Protein AF-A0A969TVC1-F1 (afdb_monomer_lite)

Sequence (170 aa):
MVRQIKTSSENALVLISHDFTNTHLDIAPLEDLSNIHLLERHKKAKRGDFSLIQPYLEAVDWLFERQYDFDWLIYLSEQDYPCQPTSEIEKFLEETKYDGFIQYWNAIAPGNPWGRSGFWRYYRQYYPLSSLVSKVVERVLRSRFIQANLLPLQPIHLSGFENLFFNQKY

Radius of gyration: 21.55 Å; chains: 1; bounding box: 54×38×52 Å

pLDDT: mean 80.12, std 19.76, range [29.33, 97.81]

Secondary structure (DSSP, 8-state):
-HHHHHHH-TT--EEEEE-TTT-----GGGTTSSSEEEEE-SS---TTSGGGTHHHHHHHHHHHHTT---S------TT---SS-HHHHHHHHHH-S-S-------TTSTT-TTTHHHHHHHH--EEEPPHHHHHHHHHHHHHHHTT--SS-------SS--SEEE----

Foldseek 3Di:
DVVQLCVLPLPDAAEAEDDPPPDDDDCPVVPPGPNYHYDYDPDDDAPPDPSVCVVVVVVVVVCVVVVPDDQDDDDDDPPDDDPDRVVVVVVCSVPDPDSDDDDDDDLQDPPDPCHVNSVCSVVWDWDADDPVVQVVVVVVVVVVVVVDPDDCPDDPPPDRDHGIDTDDDD

Structure (mmCIF, N/CA/C/O backbone):
data_A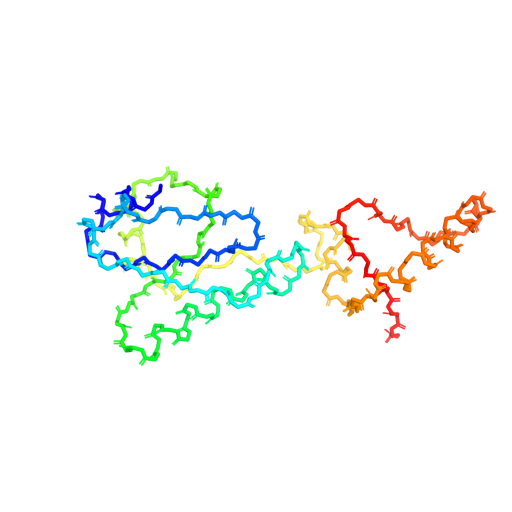F-A0A969TVC1-F1
#
_entry.id   AF-A0A969TVC1-F1
#
loop_
_atom_site.group_PDB
_atom_site.id
_atom_site.type_symbol
_atom_site.label_atom_id
_atom_site.label_alt_id
_atom_site.label_comp_id
_atom_site.label_asym_id
_atom_site.label_entity_id
_atom_site.label_seq_id
_atom_site.pdbx_PDB_ins_code
_atom_site.Cartn_x
_atom_site.Cartn_y
_atom_site.Cartn_z
_atom_site.occupancy
_atom_site.B_iso_or_equiv
_atom_site.auth_seq_id
_atom_site.auth_comp_id
_atom_site.auth_asym_id
_atom_site.auth_atom_id
_atom_site.pdbx_PDB_model_num
ATOM 1 N N . MET A 1 1 ? 4.024 -3.529 12.213 1.00 86.44 1 MET A N 1
ATOM 2 C CA . MET A 1 1 ? 3.244 -2.365 11.744 1.00 86.44 1 MET A CA 1
ATOM 3 C C . MET A 1 1 ? 1.751 -2.518 12.019 1.00 86.44 1 MET A C 1
ATOM 5 O O . MET A 1 1 ? 1.238 -1.715 12.779 1.00 86.44 1 MET A O 1
ATOM 9 N N . VAL A 1 2 ? 1.075 -3.553 11.497 1.00 91.88 2 VAL A N 1
ATOM 10 C CA . VAL A 1 2 ? -0.389 -3.763 11.641 1.00 91.88 2 VAL A CA 1
ATOM 11 C C . VAL A 1 2 ? -0.903 -3.553 13.068 1.00 91.88 2 VAL A C 1
ATOM 13 O O . VAL A 1 2 ? -1.794 -2.742 13.278 1.00 91.88 2 VAL A O 1
ATOM 16 N N . ARG A 1 3 ? -0.286 -4.194 14.070 1.00 91.19 3 ARG A N 1
ATOM 17 C CA . ARG A 1 3 ? -0.675 -4.009 15.479 1.00 91.19 3 ARG A CA 1
ATOM 18 C C . ARG A 1 3 ? -0.624 -2.556 15.951 1.00 91.19 3 ARG A C 1
ATOM 20 O O . ARG A 1 3 ? -1.512 -2.151 16.678 1.00 91.19 3 ARG A O 1
ATOM 27 N N . GLN A 1 4 ? 0.364 -1.774 15.518 1.00 89.19 4 GLN A N 1
ATOM 28 C CA . GLN A 1 4 ? 0.464 -0.357 15.889 1.00 89.19 4 GLN A CA 1
ATOM 29 C C . GLN A 1 4 ? -0.692 0.450 15.294 1.00 89.19 4 GLN A C 1
ATOM 31 O O . GLN A 1 4 ? -1.323 1.217 16.011 1.00 89.19 4 GLN A O 1
ATOM 36 N N . ILE A 1 5 ? -1.027 0.201 14.021 1.00 90.81 5 ILE A N 1
ATOM 37 C CA . ILE A 1 5 ? -2.205 0.803 13.378 1.00 90.81 5 ILE A CA 1
ATOM 38 C C . ILE A 1 5 ? -3.463 0.442 14.173 1.00 90.81 5 ILE A C 1
ATOM 40 O O . ILE A 1 5 ? -4.212 1.334 14.544 1.00 90.81 5 ILE A O 1
ATOM 44 N N . LYS A 1 6 ? -3.653 -0.839 14.516 1.00 92.12 6 LYS A N 1
ATOM 45 C CA . LYS A 1 6 ? -4.824 -1.306 15.277 1.00 92.12 6 LYS A CA 1
ATOM 46 C C . LYS A 1 6 ? -4.880 -0.783 16.714 1.00 92.12 6 LYS A C 1
ATOM 48 O O . LYS A 1 6 ? -5.968 -0.578 17.228 1.00 92.12 6 LYS A O 1
ATOM 53 N N . THR A 1 7 ? -3.740 -0.551 17.364 1.00 90.06 7 THR A N 1
ATOM 54 C CA . THR A 1 7 ? -3.689 0.066 18.699 1.00 90.06 7 THR A CA 1
ATOM 55 C C . THR A 1 7 ? -4.141 1.522 18.665 1.00 90.06 7 THR A C 1
ATOM 57 O O . THR A 1 7 ? -4.799 1.970 19.598 1.00 90.06 7 THR A O 1
ATOM 60 N N . SER A 1 8 ? -3.784 2.269 17.622 1.00 86.44 8 SER A N 1
ATOM 61 C CA . SER A 1 8 ? -4.173 3.676 17.505 1.00 86.44 8 SER A CA 1
ATOM 62 C C . SER A 1 8 ? -5.525 3.884 16.820 1.00 86.44 8 SER A C 1
ATOM 64 O O . SER A 1 8 ? -6.163 4.898 17.073 1.00 86.44 8 SER A O 1
ATOM 66 N N . SER A 1 9 ? -5.963 2.930 15.997 1.00 89.19 9 SER A N 1
ATOM 67 C CA . SER A 1 9 ? -7.234 2.937 15.277 1.00 89.19 9 SER A CA 1
ATOM 68 C C . SER A 1 9 ? -7.816 1.523 15.240 1.00 89.19 9 SER A C 1
ATOM 70 O O . SER A 1 9 ? -7.540 0.710 14.351 1.00 89.19 9 SER A O 1
ATOM 72 N N . GLU A 1 10 ? -8.618 1.201 16.255 1.00 89.94 10 GLU A N 1
ATOM 73 C CA . GLU A 1 10 ? -9.180 -0.142 16.445 1.00 89.94 10 GLU A CA 1
ATOM 74 C C . GLU A 1 10 ? -10.102 -0.559 15.292 1.00 89.94 10 GLU A C 1
ATOM 76 O O . GLU A 1 10 ? -10.159 -1.735 14.935 1.00 89.94 10 GLU A O 1
ATOM 81 N N . ASN A 1 11 ? -10.772 0.397 14.649 1.00 90.12 11 ASN A N 1
ATOM 82 C CA . ASN A 1 11 ? -11.704 0.119 13.558 1.00 90.12 11 ASN A CA 1
ATOM 83 C C . ASN A 1 11 ? -11.043 0.095 12.175 1.00 90.12 11 ASN A C 1
ATOM 85 O O . ASN A 1 11 ? -11.684 -0.366 11.229 1.00 90.12 11 ASN A O 1
ATOM 89 N N . ALA A 1 12 ? -9.773 0.509 12.051 1.00 92.31 12 ALA A N 1
ATOM 90 C CA . ALA A 1 12 ? -9.074 0.549 10.770 1.00 92.31 12 ALA A CA 1
ATOM 91 C C . ALA A 1 12 ? -9.140 -0.801 10.042 1.00 92.31 12 ALA A C 1
ATOM 93 O O . ALA A 1 12 ? -8.835 -1.853 10.622 1.00 92.31 12 ALA A O 1
ATOM 94 N N . LEU A 1 13 ? -9.524 -0.742 8.766 1.00 95.62 13 LEU A N 1
ATOM 95 C CA . LEU A 1 13 ? -9.499 -1.861 7.834 1.00 95.62 13 LEU A CA 1
ATOM 96 C C . LEU A 1 13 ? -8.090 -2.006 7.260 1.00 95.62 13 LEU A C 1
ATOM 98 O O . LEU A 1 13 ? -7.546 -1.066 6.684 1.00 95.62 13 LEU A O 1
ATOM 102 N N . VAL A 1 14 ? -7.498 -3.188 7.407 1.00 95.81 14 VAL A N 1
ATOM 103 C CA . VAL A 1 14 ? -6.146 -3.474 6.921 1.00 95.81 14 VAL A CA 1
ATOM 104 C C . VAL A 1 14 ? -6.201 -4.616 5.919 1.00 95.81 14 VAL A C 1
ATOM 106 O O . VAL A 1 14 ? -6.491 -5.762 6.265 1.00 95.81 14 VAL A O 1
ATOM 109 N N . LEU A 1 15 ? -5.871 -4.297 4.670 1.00 96.25 15 LEU A N 1
ATOM 110 C CA . LEU A 1 15 ? -5.708 -5.272 3.599 1.00 96.25 15 LEU A CA 1
ATOM 111 C C . LEU A 1 15 ? -4.221 -5.590 3.445 1.00 96.25 15 LEU A C 1
ATOM 113 O O . LEU A 1 15 ? -3.411 -4.715 3.144 1.00 96.25 15 LEU A O 1
ATOM 117 N N . ILE A 1 16 ? -3.853 -6.845 3.675 1.00 94.88 16 ILE A N 1
ATOM 118 C CA . ILE A 1 16 ? -2.481 -7.331 3.565 1.00 94.88 16 ILE A CA 1
ATOM 119 C C . ILE A 1 16 ? -2.360 -8.052 2.231 1.00 94.88 16 ILE A C 1
ATOM 121 O O . ILE A 1 16 ? -3.015 -9.063 2.021 1.00 94.88 16 ILE A O 1
ATOM 125 N N . SER A 1 17 ? -1.512 -7.561 1.333 1.00 93.00 17 SER A N 1
ATOM 126 C CA . SER A 1 17 ? -1.215 -8.240 0.070 1.00 93.00 17 SER A CA 1
ATOM 127 C C . SER A 1 17 ? 0.228 -8.726 0.081 1.00 93.00 17 SER A C 1
ATOM 129 O O . SER A 1 17 ? 1.159 -7.919 0.096 1.00 93.00 17 SER A O 1
ATOM 131 N N . HIS A 1 18 ? 0.420 -10.047 0.075 1.00 90.56 18 HIS A N 1
ATOM 132 C CA . HIS A 1 18 ? 1.739 -10.673 0.213 1.00 90.56 18 HIS A CA 1
ATOM 133 C C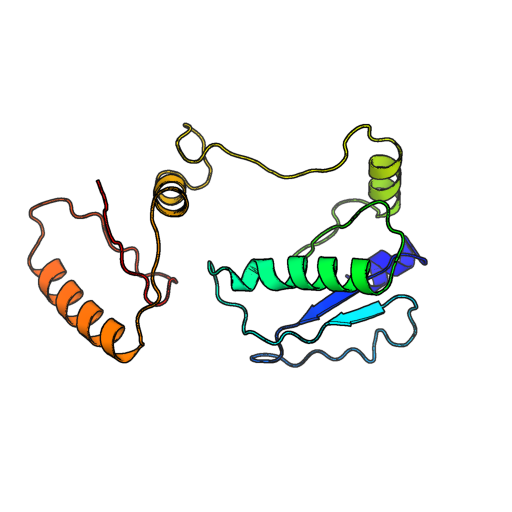 . HIS A 1 18 ? 2.106 -11.534 -0.995 1.00 90.56 18 HIS A C 1
ATOM 135 O O . HIS A 1 18 ? 1.271 -12.248 -1.549 1.00 90.56 18 HIS A O 1
ATOM 141 N N . ASP A 1 19 ? 3.372 -11.468 -1.415 1.00 88.69 19 ASP A N 1
ATOM 142 C CA . ASP A 1 19 ? 3.912 -12.310 -2.486 1.00 88.69 19 ASP A CA 1
ATOM 143 C C . ASP A 1 19 ? 4.544 -13.581 -1.902 1.00 88.69 19 ASP A C 1
ATOM 145 O O . ASP A 1 19 ? 5.721 -13.612 -1.532 1.00 88.69 19 ASP A O 1
ATOM 149 N N . PHE A 1 20 ? 3.764 -14.663 -1.885 1.00 87.25 20 PHE A N 1
ATOM 150 C CA . PHE A 1 20 ? 4.179 -15.965 -1.358 1.00 87.25 20 PHE A CA 1
ATOM 151 C C . PHE A 1 20 ? 5.221 -16.701 -2.219 1.00 87.25 20 PHE A C 1
ATOM 153 O O . PHE A 1 20 ? 5.655 -17.792 -1.856 1.00 87.25 20 PHE A O 1
ATOM 160 N N . THR A 1 21 ? 5.659 -16.146 -3.358 1.00 85.50 21 THR A N 1
ATOM 161 C CA . THR A 1 21 ? 6.590 -16.856 -4.255 1.00 85.50 21 THR A CA 1
ATOM 162 C C . THR A 1 21 ? 7.996 -17.014 -3.686 1.00 85.50 21 THR A C 1
ATOM 164 O O . THR A 1 21 ? 8.721 -17.905 -4.125 1.00 85.50 21 THR A O 1
ATOM 167 N N . ASN A 1 22 ? 8.407 -16.153 -2.750 1.00 81.44 22 ASN A N 1
ATOM 168 C CA . ASN A 1 22 ? 9.764 -16.176 -2.189 1.00 81.44 22 ASN A CA 1
ATOM 169 C C . ASN A 1 22 ? 9.782 -16.280 -0.658 1.00 81.44 22 ASN A C 1
ATOM 171 O O . ASN A 1 22 ? 10.800 -16.689 -0.104 1.00 81.44 22 ASN A O 1
ATOM 175 N N . THR A 1 23 ? 8.693 -15.923 0.025 1.00 86.81 23 THR A N 1
ATOM 176 C CA . THR A 1 23 ? 8.618 -15.921 1.489 1.00 86.81 23 THR A CA 1
ATOM 177 C C . THR A 1 23 ? 7.230 -16.319 1.970 1.00 86.81 23 THR A C 1
ATOM 179 O O . THR A 1 23 ? 6.218 -15.922 1.397 1.00 86.81 23 THR A O 1
ATOM 182 N N . HIS A 1 24 ? 7.184 -17.097 3.048 1.00 89.00 24 HIS A N 1
ATOM 183 C CA . HIS A 1 24 ? 5.949 -17.358 3.777 1.00 89.00 24 HIS A CA 1
ATOM 184 C C . HIS A 1 24 ? 5.630 -16.177 4.703 1.00 89.00 24 HIS A C 1
ATOM 186 O O . HIS A 1 24 ? 6.549 -15.547 5.229 1.00 89.00 24 HIS A O 1
ATOM 192 N N . LEU A 1 25 ? 4.343 -15.906 4.908 1.00 89.12 25 LEU A N 1
ATOM 193 C CA . LEU A 1 25 ? 3.846 -14.931 5.871 1.00 89.12 25 LEU A CA 1
ATOM 194 C C . LEU A 1 25 ? 2.960 -15.663 6.878 1.00 89.12 25 LEU A C 1
ATOM 196 O O . LEU A 1 25 ? 1.927 -16.211 6.497 1.00 89.12 25 LEU A O 1
ATOM 200 N N . ASP A 1 26 ? 3.374 -15.655 8.143 1.00 91.38 26 ASP A N 1
ATOM 201 C CA . ASP A 1 26 ? 2.563 -16.153 9.251 1.00 91.38 26 ASP A CA 1
ATOM 202 C C . ASP A 1 26 ? 1.599 -15.054 9.715 1.00 91.38 26 ASP A C 1
ATOM 204 O O . ASP A 1 26 ? 2.024 -13.989 10.174 1.00 91.38 26 ASP A O 1
ATOM 208 N N . ILE A 1 27 ? 0.301 -15.313 9.563 1.00 91.31 27 ILE A N 1
ATOM 209 C CA . ILE A 1 27 ? -0.773 -14.399 9.965 1.00 91.31 27 ILE A CA 1
ATOM 210 C C . ILE A 1 27 ? -1.391 -14.765 11.316 1.00 91.31 27 ILE A C 1
ATOM 212 O O . ILE A 1 27 ? -2.181 -13.973 11.828 1.00 91.31 27 ILE A O 1
ATOM 216 N N . ALA A 1 28 ? -1.014 -15.900 11.922 1.00 94.06 28 ALA A N 1
ATOM 217 C CA . ALA A 1 28 ? -1.529 -16.315 13.227 1.00 94.06 28 ALA A CA 1
ATOM 218 C C . ALA A 1 28 ? -1.367 -15.223 14.305 1.00 94.06 28 ALA A C 1
ATOM 220 O O . ALA A 1 28 ? -2.300 -14.991 15.076 1.00 94.06 28 ALA A O 1
ATOM 221 N N . PRO A 1 29 ? -0.264 -14.441 14.328 1.00 94.12 29 PRO A N 1
ATOM 222 C CA . PRO A 1 29 ? -0.121 -13.324 15.254 1.00 94.12 29 PRO A CA 1
ATOM 223 C C . PRO A 1 29 ? -1.063 -12.142 15.004 1.00 94.12 29 PRO A C 1
ATOM 225 O O . PRO A 1 29 ? -0.847 -11.110 15.633 1.00 94.12 29 PRO A O 1
ATOM 228 N N . LEU A 1 30 ? -2.012 -12.207 14.071 1.00 93.81 30 LEU A N 1
ATOM 229 C CA . LEU A 1 30 ? -2.991 -11.150 13.794 1.00 93.81 30 LEU A CA 1
ATOM 230 C C . LEU A 1 30 ? -4.442 -11.640 13.932 1.00 93.81 30 LEU A C 1
ATOM 232 O O . LEU A 1 30 ? -5.354 -10.845 13.729 1.00 93.81 30 LEU A O 1
ATOM 236 N N . GLU A 1 31 ? -4.664 -12.913 14.277 1.00 92.62 31 GLU A N 1
ATOM 237 C CA . GLU A 1 31 ? -6.002 -13.523 14.372 1.00 92.62 31 GLU A CA 1
ATOM 238 C C . GLU A 1 31 ? -6.886 -12.900 15.463 1.00 92.62 31 GLU A C 1
ATOM 240 O O . GLU A 1 31 ? -8.110 -12.958 15.379 1.00 92.62 31 GLU A O 1
ATOM 245 N N . ASP A 1 32 ? -6.279 -12.279 16.476 1.00 93.94 32 ASP A N 1
ATOM 246 C CA . ASP A 1 32 ? -6.971 -11.554 17.545 1.00 93.94 32 ASP A CA 1
ATOM 247 C C . ASP A 1 32 ? -7.506 -10.180 17.111 1.00 93.94 32 ASP A C 1
ATOM 249 O O . ASP A 1 32 ? -8.222 -9.532 17.873 1.00 93.94 32 ASP A O 1
ATOM 253 N N . LEU A 1 33 ? -7.155 -9.709 15.911 1.00 95.25 33 LEU A N 1
ATOM 254 C CA . LEU A 1 33 ? -7.503 -8.378 15.423 1.00 95.25 33 LEU A CA 1
ATOM 255 C C . LEU A 1 33 ? -8.667 -8.446 14.430 1.00 95.25 33 LEU A C 1
ATOM 257 O O . LEU A 1 33 ? -8.678 -9.247 13.498 1.00 95.25 33 LEU A O 1
ATOM 261 N N . SER A 1 34 ? -9.630 -7.540 14.586 1.00 94.06 34 SER A N 1
ATOM 262 C CA . SER A 1 34 ? -10.727 -7.359 13.634 1.00 94.06 34 SER A CA 1
ATOM 263 C C . SER A 1 34 ? -10.276 -6.610 12.372 1.00 94.06 34 SER A C 1
ATOM 265 O O . SER A 1 34 ? -9.277 -5.882 12.381 1.00 94.06 34 SER A O 1
ATOM 267 N N . ASN A 1 35 ? -11.055 -6.728 11.292 1.00 95.00 35 ASN A N 1
ATOM 268 C CA . ASN A 1 35 ? -10.874 -5.989 10.034 1.00 95.00 35 ASN A CA 1
ATOM 269 C C . ASN A 1 35 ? -9.477 -6.159 9.404 1.00 95.00 35 ASN A C 1
ATOM 271 O O . ASN A 1 35 ? -8.935 -5.225 8.814 1.00 95.00 35 ASN A O 1
ATOM 275 N N . ILE A 1 36 ? -8.885 -7.347 9.541 1.00 95.94 36 ILE A N 1
ATOM 276 C CA . ILE A 1 36 ? -7.657 -7.737 8.846 1.00 95.94 36 ILE A CA 1
ATOM 277 C C . ILE A 1 36 ? -8.032 -8.735 7.756 1.00 95.94 36 ILE A C 1
ATOM 279 O O . ILE A 1 36 ? -8.641 -9.765 8.041 1.00 95.94 36 ILE A O 1
ATOM 283 N N . HIS A 1 37 ? -7.648 -8.456 6.513 1.00 94.94 37 HIS A N 1
ATOM 284 C CA . HIS A 1 37 ? -7.885 -9.371 5.399 1.00 94.94 37 HIS A CA 1
ATOM 285 C C . HIS A 1 37 ? -6.599 -9.609 4.619 1.00 94.94 37 HIS A C 1
ATOM 287 O O . HIS A 1 37 ? -5.911 -8.667 4.229 1.00 94.94 37 HIS A O 1
ATOM 293 N N . LEU A 1 38 ? -6.290 -10.879 4.369 1.00 94.12 38 LEU A N 1
ATOM 294 C CA . LEU A 1 38 ? -5.210 -11.277 3.478 1.00 94.12 38 LEU A CA 1
ATOM 295 C C . LEU A 1 38 ? -5.747 -11.357 2.044 1.00 94.12 38 LEU A C 1
ATOM 297 O O . LEU A 1 38 ? -6.690 -12.095 1.766 1.00 94.12 38 LEU A O 1
ATOM 301 N N . LEU A 1 39 ? -5.131 -10.604 1.140 1.00 91.56 39 LEU A N 1
ATOM 302 C CA . LEU A 1 39 ? -5.347 -10.681 -0.297 1.00 91.56 39 LEU A CA 1
ATOM 303 C C . LEU A 1 39 ? -4.262 -11.563 -0.906 1.00 91.56 39 LEU A C 1
ATOM 305 O O . LEU A 1 39 ? -3.075 -11.216 -0.909 1.00 91.56 39 LEU A O 1
ATOM 309 N N . GLU A 1 40 ? -4.671 -12.717 -1.424 1.00 80.44 40 GLU A N 1
ATOM 310 C CA . GLU A 1 40 ? -3.763 -13.606 -2.137 1.00 80.44 40 GLU A CA 1
ATOM 311 C C . GLU A 1 40 ? -3.353 -12.986 -3.471 1.00 80.44 40 GLU A C 1
ATOM 313 O O . GLU A 1 40 ? -4.177 -12.714 -4.342 1.00 80.44 40 GLU A O 1
ATOM 318 N N . ARG A 1 41 ? -2.047 -12.788 -3.655 1.00 80.94 41 ARG A N 1
ATOM 319 C CA . ARG A 1 41 ? -1.509 -12.311 -4.927 1.00 80.94 41 ARG A CA 1
ATOM 320 C C . ARG A 1 41 ? -1.411 -13.451 -5.925 1.00 80.94 41 ARG A C 1
ATOM 322 O O . ARG A 1 41 ? -0.779 -14.471 -5.664 1.00 80.94 41 ARG A O 1
ATOM 329 N N . HIS A 1 42 ? -1.898 -13.214 -7.138 1.00 70.00 42 HIS A N 1
ATOM 330 C CA . HIS A 1 42 ? -1.759 -14.170 -8.241 1.00 70.00 42 HIS A CA 1
ATOM 331 C C . HIS A 1 42 ? -0.483 -13.973 -9.074 1.00 70.00 42 HIS A C 1
ATOM 333 O O . HIS A 1 42 ? -0.159 -14.798 -9.929 1.00 70.00 42 HIS A O 1
ATOM 339 N N . LYS A 1 43 ? 0.251 -12.871 -8.861 1.00 78.94 43 LYS A N 1
ATOM 340 C CA . LYS A 1 43 ? 1.449 -12.518 -9.636 1.00 78.94 43 LYS A CA 1
ATOM 341 C C . LYS A 1 43 ? 2.610 -12.116 -8.735 1.00 78.94 43 LYS A C 1
ATOM 343 O O . LYS A 1 43 ? 2.453 -11.286 -7.836 1.00 78.94 43 LYS A O 1
ATOM 348 N N . LYS A 1 44 ? 3.792 -12.644 -9.071 1.00 86.19 44 LYS A N 1
ATOM 349 C CA . LYS A 1 44 ? 5.073 -12.272 -8.464 1.00 86.19 44 LYS A CA 1
ATOM 350 C C . LYS A 1 44 ? 5.335 -10.776 -8.630 1.00 86.19 44 LYS A C 1
ATOM 352 O O . LYS A 1 44 ? 5.201 -10.240 -9.731 1.00 86.19 44 LYS A O 1
ATOM 357 N N . ALA A 1 45 ? 5.765 -10.126 -7.557 1.00 84.94 45 ALA A N 1
ATOM 358 C CA . ALA A 1 45 ? 6.232 -8.753 -7.586 1.00 84.94 45 ALA A CA 1
ATOM 359 C C . ALA A 1 45 ? 7.584 -8.681 -8.311 1.00 84.94 45 ALA A C 1
ATOM 361 O O . ALA A 1 45 ? 8.570 -9.304 -7.907 1.00 84.94 45 ALA A O 1
ATOM 362 N N . LYS A 1 46 ? 7.651 -7.902 -9.393 1.00 85.19 46 LYS A N 1
ATOM 363 C CA . LYS A 1 46 ? 8.894 -7.635 -10.119 1.00 85.19 46 LYS A CA 1
ATOM 364 C C . LYS A 1 46 ? 9.277 -6.168 -9.974 1.00 85.19 46 LYS A C 1
ATOM 366 O O . LYS A 1 46 ? 8.490 -5.260 -10.221 1.00 85.19 46 LYS A O 1
ATOM 371 N N . ARG A 1 47 ? 10.532 -5.919 -9.596 1.00 82.81 47 ARG A N 1
ATOM 372 C CA . ARG A 1 47 ? 11.044 -4.558 -9.413 1.00 82.81 47 ARG A CA 1
ATOM 373 C C . ARG A 1 47 ? 10.911 -3.742 -10.703 1.00 82.81 47 ARG A C 1
ATOM 375 O O . ARG A 1 47 ? 11.426 -4.140 -11.745 1.00 82.81 47 ARG A O 1
ATOM 382 N N . GLY A 1 48 ? 10.276 -2.575 -10.595 1.00 79.88 48 GLY A N 1
ATOM 383 C CA . GLY A 1 48 ? 10.097 -1.639 -11.707 1.00 79.88 48 GLY A CA 1
ATOM 384 C C . GLY A 1 48 ? 9.092 -2.092 -12.768 1.00 79.88 48 GLY A C 1
ATOM 385 O O . GLY A 1 48 ? 9.044 -1.489 -13.835 1.00 79.88 48 GLY A O 1
ATOM 386 N N . ASP A 1 49 ? 8.323 -3.139 -12.483 1.00 84.06 49 ASP A N 1
ATOM 387 C CA . ASP A 1 49 ? 7.240 -3.635 -13.322 1.00 84.06 49 ASP A CA 1
ATOM 388 C C . ASP A 1 49 ? 5.873 -3.202 -12.764 1.00 84.06 49 ASP A C 1
ATOM 390 O O . ASP A 1 49 ? 5.748 -2.831 -11.593 1.00 84.06 49 ASP A O 1
ATOM 394 N N . PHE A 1 50 ? 4.834 -3.282 -13.596 1.00 85.38 50 PHE A N 1
ATOM 395 C CA . PHE A 1 50 ? 3.458 -2.967 -13.201 1.00 85.38 50 PHE A CA 1
ATOM 396 C C . PHE A 1 50 ? 2.937 -3.874 -12.072 1.00 85.38 50 PHE A C 1
ATOM 398 O O . PHE A 1 50 ? 2.083 -3.468 -11.287 1.00 85.38 50 PHE A O 1
ATOM 405 N N . SER A 1 51 ? 3.502 -5.072 -11.905 1.00 87.31 51 SER A N 1
ATOM 406 C CA . SER A 1 51 ? 3.200 -5.950 -10.765 1.00 87.31 51 SER A CA 1
ATOM 407 C C . SER A 1 51 ? 3.385 -5.299 -9.384 1.00 87.31 51 SER A C 1
ATOM 409 O O . SER A 1 51 ? 2.841 -5.815 -8.410 1.00 87.31 51 SER A O 1
ATOM 411 N N . LEU A 1 52 ? 4.104 -4.174 -9.260 1.00 88.19 52 LEU A N 1
ATOM 412 C CA . LEU A 1 52 ? 4.211 -3.437 -7.993 1.00 88.19 52 LEU A CA 1
ATOM 413 C C . LEU A 1 52 ? 2.977 -2.596 -7.640 1.00 88.19 52 LEU A C 1
ATOM 415 O O . LEU A 1 52 ? 2.750 -2.376 -6.454 1.00 88.19 52 LEU A O 1
ATOM 419 N N . ILE A 1 53 ? 2.198 -2.130 -8.626 1.00 90.38 53 ILE A N 1
ATOM 420 C CA . ILE A 1 53 ? 0.957 -1.369 -8.380 1.00 90.38 53 ILE A CA 1
ATOM 421 C C . ILE A 1 53 ? -0.282 -2.268 -8.382 1.00 90.38 53 ILE A C 1
ATOM 423 O O . ILE A 1 53 ? -1.320 -1.896 -7.848 1.00 90.38 53 ILE A O 1
ATOM 427 N N . GLN A 1 54 ? -0.164 -3.478 -8.931 1.00 91.06 54 GLN A N 1
ATOM 428 C CA . GLN A 1 54 ? -1.249 -4.456 -8.970 1.00 91.06 54 GLN A CA 1
ATOM 429 C C . GLN A 1 54 ? -1.938 -4.695 -7.603 1.00 91.06 54 GLN A C 1
ATOM 431 O O . GLN A 1 54 ? -3.163 -4.684 -7.595 1.00 91.06 54 GLN A O 1
ATOM 436 N N . PRO A 1 55 ? -1.229 -4.817 -6.459 1.00 91.31 55 PRO A N 1
ATOM 437 C CA . PRO A 1 55 ? -1.864 -5.000 -5.145 1.00 91.31 55 PRO A CA 1
ATOM 438 C C . PRO A 1 55 ? -2.789 -3.868 -4.737 1.00 91.31 55 PRO A C 1
ATOM 440 O O . PRO A 1 55 ? -3.809 -4.095 -4.102 1.00 91.31 55 PRO A O 1
ATOM 443 N N . TYR A 1 56 ? -2.407 -2.639 -5.081 1.00 92.94 56 TYR A N 1
ATOM 444 C CA . TYR A 1 56 ? -3.209 -1.464 -4.787 1.00 92.94 56 TYR A CA 1
ATOM 445 C C . TYR A 1 56 ? -4.517 -1.507 -5.583 1.00 92.94 56 TYR A C 1
ATOM 447 O O . TYR A 1 56 ? -5.579 -1.276 -5.022 1.00 92.94 56 TYR A O 1
ATOM 455 N N . LEU A 1 57 ? -4.448 -1.875 -6.867 1.00 94.44 57 LEU A N 1
ATOM 456 C CA . LEU A 1 57 ? -5.635 -2.023 -7.713 1.00 94.44 57 LEU A CA 1
ATOM 457 C C . LEU A 1 57 ? -6.524 -3.189 -7.256 1.00 94.44 57 LEU A C 1
ATOM 459 O O . LEU A 1 57 ? -7.729 -3.022 -7.155 1.00 94.44 57 LEU A O 1
ATOM 463 N N . GLU A 1 58 ? -5.930 -4.332 -6.901 1.00 93.75 58 GLU A N 1
ATOM 464 C CA . GLU A 1 58 ? -6.658 -5.484 -6.347 1.00 93.75 58 GLU A CA 1
ATOM 465 C C . GLU A 1 58 ? -7.349 -5.135 -5.018 1.00 93.75 58 GLU A C 1
ATOM 467 O O . GLU A 1 58 ? -8.474 -5.563 -4.777 1.00 93.75 58 GLU A O 1
ATOM 472 N N . ALA A 1 59 ? -6.708 -4.333 -4.163 1.00 95.19 59 ALA A N 1
ATOM 473 C CA . ALA A 1 59 ? -7.313 -3.839 -2.930 1.00 95.19 59 ALA A CA 1
ATOM 474 C C . ALA A 1 59 ? -8.488 -2.891 -3.206 1.00 95.19 59 ALA A C 1
ATOM 476 O O . ALA A 1 59 ? -9.521 -3.000 -2.552 1.00 95.19 59 ALA A O 1
ATOM 477 N N . VAL A 1 60 ? -8.350 -1.995 -4.188 1.00 96.00 60 VAL A N 1
ATOM 478 C CA . VAL A 1 60 ? -9.434 -1.111 -4.635 1.00 96.00 60 VAL A CA 1
ATOM 479 C C . VAL A 1 60 ? -10.629 -1.933 -5.121 1.00 96.00 60 VAL A C 1
ATOM 481 O O . VAL A 1 60 ? -11.732 -1.744 -4.611 1.00 96.00 60 VAL A O 1
ATOM 484 N N . ASP A 1 61 ? -10.411 -2.885 -6.030 1.00 95.75 61 ASP A N 1
ATOM 485 C CA . ASP A 1 61 ? -11.470 -3.766 -6.532 1.00 95.75 61 ASP A CA 1
ATOM 486 C C . ASP A 1 61 ? -12.144 -4.524 -5.376 1.00 95.75 61 ASP A C 1
ATOM 488 O O . ASP A 1 61 ? -13.368 -4.515 -5.250 1.00 95.75 61 ASP A O 1
ATOM 492 N N . TRP A 1 62 ? -11.351 -5.092 -4.461 1.00 96.25 62 TRP A N 1
ATOM 493 C CA . TRP A 1 62 ? -11.853 -5.832 -3.302 1.00 96.25 62 TRP A CA 1
ATOM 494 C C . TRP A 1 62 ? -12.757 -4.988 -2.391 1.00 96.25 62 TRP A C 1
ATOM 496 O O . TRP A 1 62 ? -13.785 -5.492 -1.926 1.00 96.25 62 TRP A O 1
ATOM 506 N N . LEU A 1 63 ? -12.386 -3.724 -2.141 1.00 97.06 63 LEU A N 1
ATOM 507 C CA . LEU A 1 63 ? -13.153 -2.779 -1.318 1.00 97.06 63 LEU A CA 1
ATOM 508 C C . LEU A 1 63 ? -14.505 -2.460 -1.959 1.00 97.06 63 LEU A C 1
ATOM 510 O O . LEU A 1 63 ? -15.538 -2.556 -1.294 1.00 97.06 63 LEU A O 1
ATOM 514 N N . PHE A 1 64 ? -14.501 -2.133 -3.255 1.00 96.50 64 PHE A N 1
ATOM 515 C CA . PHE A 1 64 ? -15.715 -1.786 -3.992 1.00 96.50 64 PHE A CA 1
ATOM 516 C C . PHE A 1 64 ? -16.652 -2.986 -4.171 1.00 96.50 64 PHE A C 1
ATOM 518 O O . PHE A 1 64 ? -17.859 -2.848 -3.978 1.00 96.50 64 PHE A O 1
ATOM 525 N N . GLU A 1 65 ? -16.121 -4.175 -4.469 1.00 97.00 65 GLU A N 1
ATOM 526 C CA . GLU A 1 65 ? -16.908 -5.411 -4.589 1.00 97.00 65 GLU A CA 1
ATOM 527 C C . GLU A 1 65 ? -17.657 -5.770 -3.300 1.00 97.00 65 GLU A C 1
ATOM 529 O O . GLU A 1 65 ? -18.749 -6.334 -3.348 1.00 97.00 65 GLU A O 1
ATOM 534 N N . ARG A 1 66 ? -17.065 -5.461 -2.143 1.00 96.12 66 ARG A N 1
ATOM 535 C CA . ARG A 1 66 ? -17.635 -5.756 -0.819 1.00 96.12 66 ARG A CA 1
ATOM 536 C C . ARG A 1 66 ? -18.387 -4.590 -0.202 1.00 96.12 66 ARG A C 1
ATOM 538 O O . ARG A 1 66 ? -18.914 -4.749 0.894 1.00 96.12 66 ARG A O 1
ATOM 545 N N . GLN A 1 67 ? -18.464 -3.465 -0.910 1.00 95.88 67 GLN A N 1
ATOM 546 C CA . GLN A 1 67 ? -19.170 -2.266 -0.468 1.00 95.88 67 GLN A CA 1
ATOM 547 C C . GLN A 1 67 ? -18.692 -1.790 0.914 1.00 95.88 67 GLN A C 1
ATOM 549 O O . GLN A 1 67 ? -19.501 -1.419 1.760 1.00 95.88 67 GLN A O 1
ATOM 554 N N . TYR A 1 68 ? -17.378 -1.844 1.159 1.00 94.62 68 TYR A N 1
ATOM 555 C CA . TYR A 1 68 ? -16.809 -1.238 2.360 1.00 94.62 68 TYR A CA 1
ATOM 556 C C . TYR A 1 68 ? -16.832 0.281 2.227 1.00 94.62 68 TYR A C 1
ATOM 558 O O . TYR A 1 68 ? -16.330 0.824 1.242 1.00 94.62 68 TYR A O 1
ATOM 566 N N . ASP A 1 69 ? -17.342 0.950 3.255 1.00 91.94 69 ASP A N 1
ATOM 567 C CA . ASP A 1 69 ? -17.212 2.393 3.397 1.00 91.94 69 ASP A CA 1
ATOM 568 C C . ASP A 1 69 ? -15.836 2.723 3.990 1.00 91.94 69 ASP A C 1
ATOM 570 O O . ASP A 1 69 ? -15.416 2.148 4.999 1.00 91.94 69 ASP A O 1
ATOM 574 N N . PHE A 1 70 ? -15.119 3.637 3.344 1.00 93.19 70 PHE A N 1
ATOM 575 C CA . PHE A 1 70 ? -13.846 4.167 3.819 1.00 93.19 70 PHE A CA 1
ATOM 576 C C . PHE A 1 70 ? -13.675 5.605 3.329 1.00 93.19 70 PHE A C 1
ATOM 578 O O . PHE A 1 70 ? -14.035 5.923 2.197 1.00 93.19 70 PHE A O 1
ATOM 585 N N . ASP A 1 71 ? -13.083 6.459 4.161 1.00 93.94 71 ASP A N 1
ATOM 586 C CA . ASP A 1 71 ? -12.799 7.849 3.786 1.00 93.94 71 ASP A CA 1
ATOM 587 C C . ASP A 1 71 ? -11.452 7.974 3.061 1.00 93.94 71 ASP A C 1
ATOM 589 O O . ASP A 1 71 ? -11.303 8.737 2.109 1.00 93.94 71 ASP A O 1
ATOM 593 N N . TRP A 1 72 ? -10.462 7.183 3.492 1.00 95.81 72 TRP A N 1
ATOM 594 C CA . TRP A 1 72 ? -9.084 7.272 3.017 1.00 95.81 72 TRP A CA 1
ATOM 595 C C . TRP A 1 72 ? -8.456 5.896 2.801 1.00 95.81 72 TRP A C 1
ATOM 597 O O . TRP A 1 72 ? -8.541 5.014 3.653 1.00 95.81 72 TRP A O 1
ATOM 607 N N . LEU A 1 73 ? -7.758 5.734 1.672 1.00 95.94 73 LEU A N 1
ATOM 608 C CA . LEU A 1 73 ? -6.954 4.551 1.360 1.00 95.94 73 LEU A CA 1
ATOM 609 C C . LEU A 1 73 ? -5.467 4.917 1.343 1.00 95.94 73 LEU A C 1
ATOM 611 O O . LEU A 1 73 ? -5.015 5.687 0.493 1.00 95.94 73 LEU A O 1
ATOM 615 N N . ILE A 1 74 ? -4.696 4.327 2.256 1.00 94.81 74 ILE A N 1
ATOM 616 C CA . ILE A 1 74 ? -3.252 4.555 2.387 1.00 94.81 74 ILE A CA 1
ATOM 617 C C . ILE A 1 74 ? -2.507 3.290 1.953 1.00 94.81 74 ILE A C 1
ATOM 619 O O . ILE A 1 74 ? -2.702 2.217 2.520 1.00 94.81 74 ILE A O 1
ATOM 623 N N . TYR A 1 75 ? -1.635 3.415 0.950 1.00 94.50 75 TYR A N 1
ATOM 624 C CA . TYR A 1 75 ? -0.813 2.307 0.462 1.00 94.50 75 TYR A CA 1
ATOM 625 C C . TYR A 1 75 ? 0.536 2.276 1.183 1.00 94.50 75 TYR A C 1
ATOM 627 O O . TYR A 1 75 ? 1.304 3.232 1.089 1.00 94.50 75 TYR A O 1
ATOM 635 N N . LEU A 1 76 ? 0.818 1.176 1.884 1.00 93.81 76 LEU A N 1
ATOM 636 C CA . LEU A 1 76 ? 2.044 0.974 2.657 1.00 93.81 76 LEU A CA 1
ATOM 637 C C . LEU A 1 76 ? 2.729 -0.334 2.254 1.00 93.81 76 LEU A C 1
ATOM 639 O O . LEU A 1 76 ? 2.081 -1.330 1.935 1.00 93.81 76 LEU A O 1
ATOM 643 N N . SER A 1 77 ? 4.053 -0.332 2.315 1.00 90.88 77 SER A N 1
ATOM 644 C CA . SER A 1 77 ? 4.922 -1.497 2.194 1.00 90.88 77 SER A CA 1
ATOM 645 C C . SER A 1 77 ? 5.456 -1.929 3.563 1.00 90.88 77 SER A C 1
ATOM 647 O O . SER A 1 77 ? 5.356 -1.206 4.551 1.00 90.88 77 SER A O 1
ATOM 649 N N . GLU A 1 78 ? 6.088 -3.103 3.630 1.00 87.06 78 GLU A N 1
ATOM 650 C CA . GLU A 1 78 ? 6.732 -3.587 4.863 1.00 87.06 78 GLU A CA 1
ATOM 651 C C . GLU A 1 78 ? 7.877 -2.691 5.361 1.00 87.06 78 GLU A C 1
ATOM 653 O O . GLU A 1 78 ? 8.262 -2.780 6.524 1.00 87.06 78 GLU A O 1
ATOM 658 N N . GLN A 1 79 ? 8.450 -1.860 4.484 1.00 89.38 79 GLN A N 1
ATOM 659 C CA . GLN A 1 79 ? 9.558 -0.964 4.824 1.00 89.38 79 GLN A CA 1
ATOM 660 C C . GLN A 1 79 ? 9.082 0.409 5.300 1.00 89.38 79 GLN A C 1
ATOM 662 O O . GLN A 1 79 ? 9.906 1.218 5.730 1.00 89.38 79 GLN A O 1
ATOM 667 N N . ASP A 1 80 ? 7.778 0.673 5.230 1.00 92.38 80 ASP A N 1
ATOM 668 C CA . ASP A 1 80 ? 7.204 1.912 5.724 1.00 92.38 80 ASP A CA 1
ATOM 669 C C . ASP A 1 80 ? 7.005 1.850 7.238 1.00 92.38 80 ASP A C 1
ATOM 671 O O . ASP A 1 80 ? 6.660 0.818 7.820 1.00 92.38 80 ASP A O 1
ATOM 675 N N . TYR A 1 81 ? 7.221 2.992 7.884 1.00 90.38 81 TYR A N 1
ATOM 676 C CA . TYR A 1 81 ? 7.009 3.161 9.313 1.00 90.38 81 TYR A CA 1
ATOM 677 C C . TYR A 1 81 ? 6.338 4.509 9.578 1.00 90.38 81 TYR A C 1
ATOM 679 O O . TYR A 1 81 ? 6.728 5.512 8.975 1.00 90.38 81 TYR A O 1
ATOM 687 N N . PRO A 1 82 ? 5.344 4.559 10.481 1.00 87.31 82 PRO A N 1
ATOM 688 C CA . PRO A 1 82 ? 4.723 5.817 10.858 1.00 87.31 82 PRO A CA 1
ATOM 689 C C . PRO A 1 82 ? 5.742 6.708 11.577 1.00 87.31 82 PRO A C 1
ATOM 691 O O . PRO A 1 82 ? 6.376 6.292 12.546 1.00 87.31 82 PRO A O 1
ATOM 694 N N . CYS A 1 83 ? 5.877 7.947 11.107 1.00 90.12 83 CYS A N 1
ATOM 695 C CA . CYS A 1 83 ? 6.704 8.976 11.748 1.00 90.12 83 CYS A CA 1
ATOM 696 C C . CYS A 1 83 ? 5.910 9.837 12.746 1.00 90.12 83 CYS A C 1
ATOM 698 O O . CYS A 1 83 ? 6.494 10.665 13.440 1.00 90.12 83 CYS A O 1
ATOM 700 N N . GLN A 1 84 ? 4.588 9.660 12.792 1.00 90.81 84 GLN A N 1
ATOM 701 C CA . GLN A 1 84 ? 3.645 10.370 13.655 1.00 90.81 84 GLN A CA 1
ATOM 702 C C . GLN A 1 84 ? 2.600 9.380 14.193 1.00 90.81 84 GLN A C 1
ATOM 704 O O . GLN A 1 84 ? 2.389 8.333 13.572 1.00 90.81 84 GLN A O 1
ATOM 709 N N . PRO A 1 85 ? 1.937 9.683 15.322 1.00 88.31 85 PRO A N 1
ATOM 710 C CA . PRO A 1 85 ? 0.804 8.897 15.799 1.00 88.31 85 PRO A CA 1
ATOM 711 C C . PRO A 1 85 ? -0.299 8.787 14.738 1.00 88.31 85 PRO A C 1
ATOM 713 O O . PRO A 1 85 ? -0.625 9.772 14.076 1.00 88.31 85 PRO A O 1
ATOM 716 N N . THR A 1 86 ? -0.923 7.613 14.606 1.00 89.19 86 THR A N 1
ATOM 717 C CA . THR A 1 86 ? -2.022 7.405 13.643 1.00 89.19 86 THR A CA 1
ATOM 718 C C . THR A 1 86 ? -3.180 8.375 13.871 1.00 89.19 86 THR A C 1
ATOM 720 O O . THR A 1 86 ? -3.736 8.870 12.901 1.00 89.19 86 THR A O 1
ATOM 723 N N . SER A 1 87 ? -3.475 8.735 15.123 1.00 88.19 87 SER A N 1
ATOM 724 C CA . SER A 1 87 ? -4.522 9.709 15.451 1.00 88.19 87 SER A CA 1
ATOM 725 C C . SER A 1 87 ? -4.251 11.114 14.900 1.00 88.19 87 SER A C 1
ATOM 727 O O . SER A 1 87 ? -5.190 11.828 14.559 1.00 88.19 87 SER A O 1
ATOM 729 N N . GLU A 1 88 ? -2.983 11.530 14.780 1.00 92.81 88 GLU A N 1
ATOM 730 C CA . GLU A 1 88 ? -2.634 12.806 14.139 1.00 92.81 88 GLU A CA 1
ATOM 731 C C . GLU A 1 88 ? -2.870 12.750 12.629 1.00 92.81 88 GLU A C 1
ATOM 733 O O . GLU A 1 88 ? -3.334 13.725 12.040 1.00 92.81 88 GLU A O 1
ATOM 738 N N . ILE A 1 89 ? -2.575 11.602 12.012 1.00 92.81 89 ILE A N 1
ATOM 739 C CA . ILE A 1 89 ? -2.798 11.370 10.583 1.00 92.81 89 ILE A CA 1
ATOM 740 C C . ILE A 1 89 ? -4.301 11.358 10.287 1.00 92.81 89 ILE A C 1
ATOM 742 O O . ILE A 1 89 ? -4.738 12.059 9.382 1.00 92.81 89 ILE A O 1
ATOM 746 N N . GLU A 1 90 ? -5.095 10.620 11.063 1.00 92.31 90 GLU A N 1
ATOM 747 C CA . GLU A 1 90 ? -6.554 10.551 10.901 1.00 92.31 90 GLU A CA 1
ATOM 748 C C . GLU A 1 90 ? -7.201 11.924 11.060 1.00 92.31 90 GLU A C 1
ATOM 750 O O . GLU A 1 90 ? -7.952 12.343 10.184 1.00 92.31 90 GLU A O 1
ATOM 755 N N . LYS A 1 91 ? -6.828 12.677 12.102 1.00 94.56 91 LYS A N 1
ATOM 756 C CA . LYS A 1 91 ? -7.316 14.046 12.293 1.00 94.56 91 LYS A CA 1
ATOM 757 C C . LYS A 1 91 ? -6.975 14.949 11.104 1.00 94.56 91 LYS A C 1
ATOM 759 O O . LYS A 1 91 ? -7.823 15.697 10.630 1.00 94.56 91 LYS A O 1
ATOM 764 N N . PHE A 1 92 ? -5.738 14.885 10.609 1.00 96.19 92 PHE A N 1
ATOM 765 C CA . PHE A 1 92 ? -5.333 15.661 9.436 1.00 96.19 92 PHE A CA 1
ATOM 766 C C . PHE A 1 92 ? -6.165 15.305 8.196 1.00 96.19 92 PHE A C 1
ATOM 768 O O . PHE A 1 92 ? -6.557 16.193 7.440 1.00 96.19 92 PHE A O 1
ATOM 775 N N . LEU A 1 93 ? -6.421 14.015 7.985 1.00 95.50 93 LEU A N 1
ATOM 776 C CA . LEU A 1 93 ? -7.190 13.511 6.852 1.00 95.50 93 LEU A CA 1
ATOM 777 C C . LEU A 1 93 ? -8.693 13.819 6.972 1.00 95.50 93 LEU A C 1
ATOM 779 O O . LEU A 1 93 ? -9.346 14.023 5.956 1.00 95.50 93 LEU A O 1
ATOM 783 N N . GLU A 1 94 ? -9.238 13.914 8.182 1.00 95.81 94 GLU A N 1
ATOM 784 C CA . GLU A 1 94 ? -10.621 14.346 8.428 1.00 95.81 94 GLU A CA 1
ATOM 785 C C . GLU A 1 94 ? -10.8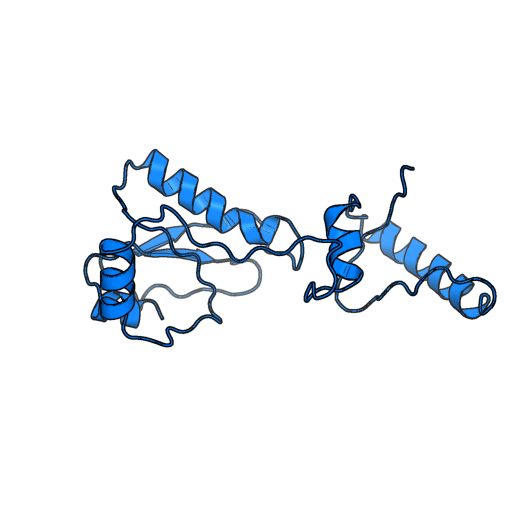08 15.854 8.178 1.00 95.81 94 GLU A C 1
ATOM 787 O O . GLU A 1 94 ? -11.809 16.284 7.609 1.00 95.81 94 GLU A O 1
ATOM 792 N N . GLU A 1 95 ? -9.834 16.676 8.578 1.00 97.62 95 GLU A N 1
ATOM 793 C CA . GLU A 1 95 ? -9.926 18.143 8.506 1.00 97.62 95 GLU A CA 1
ATOM 794 C C . GLU A 1 95 ? -9.530 18.724 7.137 1.00 97.62 95 GLU A C 1
ATOM 796 O O . GLU A 1 95 ? -9.717 19.919 6.872 1.00 97.62 95 GLU A O 1
ATOM 801 N N . THR A 1 96 ? -8.933 17.917 6.260 1.00 97.81 96 THR A N 1
ATOM 802 C CA . THR A 1 96 ? -8.432 18.396 4.972 1.00 97.81 96 THR A CA 1
ATOM 803 C C . THR A 1 96 ? -9.546 18.615 3.949 1.00 97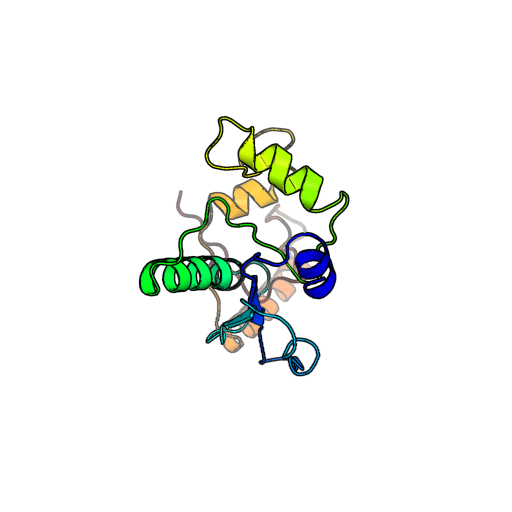.81 96 THR A C 1
ATOM 805 O O . THR A 1 96 ? -10.580 17.962 3.947 1.00 97.81 96 THR A O 1
ATOM 808 N N . LYS A 1 97 ? -9.309 19.542 3.017 1.00 97.81 97 LYS A N 1
ATOM 809 C CA . LYS A 1 97 ? -10.230 19.866 1.911 1.00 97.81 97 LYS A CA 1
ATOM 810 C C . LYS A 1 97 ? -9.902 19.146 0.597 1.00 97.81 97 LYS A C 1
ATOM 812 O O . LYS A 1 97 ? -10.432 19.521 -0.446 1.00 97.81 97 LYS A O 1
ATOM 817 N N . TYR A 1 98 ? -8.908 18.265 0.618 1.00 97.69 98 TYR A N 1
ATOM 818 C CA . TYR A 1 98 ? -8.411 17.565 -0.564 1.00 97.69 98 TYR A CA 1
ATOM 819 C C . TYR A 1 98 ? -8.949 16.137 -0.586 1.00 97.69 98 TYR A C 1
ATOM 821 O O . TYR A 1 98 ? -9.136 15.557 0.472 1.00 97.69 98 TYR A O 1
ATOM 829 N N . ASP A 1 99 ? -9.092 15.561 -1.779 1.00 95.88 99 ASP A N 1
ATOM 830 C CA . ASP A 1 99 ? -9.586 14.184 -1.963 1.00 95.88 99 ASP A CA 1
ATOM 831 C C . ASP A 1 99 ? -8.449 13.157 -2.133 1.00 95.88 99 ASP A C 1
ATOM 833 O O . ASP A 1 99 ? -8.678 11.969 -2.349 1.00 95.88 99 ASP A O 1
ATOM 837 N N . GLY A 1 100 ? -7.191 13.610 -2.126 1.00 95.94 100 GLY A N 1
ATOM 838 C CA . GLY A 1 100 ? -6.051 12.748 -2.409 1.00 95.94 100 GLY A CA 1
ATOM 839 C C . GLY A 1 100 ? -4.705 13.448 -2.293 1.00 95.94 100 GLY A C 1
ATOM 840 O O . GLY A 1 100 ? -4.553 14.623 -2.631 1.00 95.94 100 GLY A O 1
ATOM 841 N N . P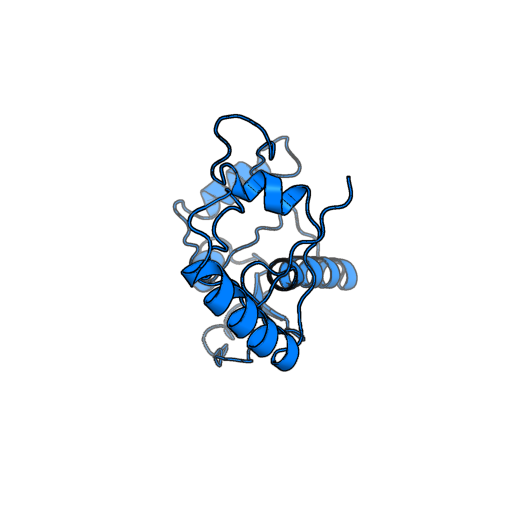HE A 1 101 ? -3.703 12.682 -1.866 1.00 96.31 101 PHE A N 1
ATOM 842 C CA . PHE A 1 101 ? -2.316 13.122 -1.789 1.00 96.31 101 PHE A CA 1
ATOM 843 C C . PHE A 1 101 ? -1.434 12.177 -2.595 1.00 96.31 101 PHE A C 1
ATOM 845 O O . PHE A 1 101 ? -1.308 10.996 -2.282 1.00 96.31 101 PHE A O 1
ATOM 852 N N . ILE A 1 102 ? -0.798 12.708 -3.637 1.00 93.94 102 ILE A N 1
ATOM 853 C CA . ILE A 1 102 ? 0.188 11.981 -4.431 1.00 93.94 102 ILE A CA 1
ATOM 854 C C . ILE A 1 102 ? 1.384 12.883 -4.697 1.00 93.94 102 ILE A C 1
ATOM 856 O O . ILE A 1 102 ? 1.242 14.047 -5.079 1.00 93.94 102 ILE A O 1
ATOM 860 N N . GLN A 1 103 ? 2.587 12.348 -4.500 1.00 91.06 103 GLN A N 1
ATOM 861 C CA . GLN A 1 103 ? 3.788 13.066 -4.890 1.00 91.06 103 GLN A CA 1
ATOM 862 C C . GLN A 1 103 ? 3.926 13.028 -6.413 1.00 91.06 103 GLN A C 1
ATOM 864 O O . GLN A 1 103 ? 4.015 11.962 -7.023 1.00 91.06 103 GLN A O 1
ATOM 869 N N . TYR A 1 104 ? 3.969 14.210 -7.021 1.00 89.69 104 TYR A N 1
ATOM 870 C CA . TYR A 1 104 ? 4.063 14.376 -8.463 1.00 89.69 104 TYR A CA 1
ATOM 871 C C . TYR A 1 104 ? 5.299 15.185 -8.857 1.00 89.69 104 TYR A C 1
ATOM 873 O O . TYR A 1 104 ? 5.702 16.135 -8.188 1.00 89.69 104 TYR A O 1
ATOM 881 N N . TRP A 1 105 ? 5.865 14.817 -10.002 1.00 88.94 105 TRP A N 1
ATOM 882 C CA . TRP A 1 105 ? 6.988 15.488 -10.641 1.00 88.94 105 TRP A CA 1
ATOM 883 C C . TRP A 1 105 ? 6.818 15.394 -12.152 1.00 88.94 105 TRP A C 1
ATOM 885 O O . TRP A 1 105 ? 6.489 14.334 -12.688 1.00 88.94 105 TRP A O 1
ATOM 895 N N . ASN A 1 106 ? 7.111 16.488 -12.852 1.00 89.44 106 ASN A N 1
ATOM 896 C CA . ASN A 1 106 ? 7.181 16.477 -14.306 1.00 89.44 106 ASN A CA 1
ATOM 897 C C . ASN A 1 106 ? 8.425 15.684 -14.759 1.00 89.44 106 ASN A C 1
ATOM 899 O O . ASN A 1 106 ? 9.547 15.971 -14.336 1.00 89.44 106 ASN A O 1
ATOM 903 N N . ALA A 1 107 ? 8.227 14.704 -15.647 1.00 87.94 107 ALA A N 1
ATOM 904 C CA . ALA A 1 107 ? 9.268 13.777 -16.092 1.00 87.94 107 ALA A CA 1
ATOM 905 C C . ALA A 1 107 ? 10.483 14.453 -16.763 1.00 87.94 107 ALA A C 1
ATOM 907 O O . ALA A 1 107 ? 11.583 13.898 -16.702 1.00 87.94 107 ALA A O 1
ATOM 908 N N . ILE A 1 108 ? 10.301 15.630 -17.376 1.00 88.00 108 ILE A N 1
ATOM 909 C CA . ILE A 1 108 ? 11.353 16.392 -18.078 1.00 88.00 108 ILE A CA 1
ATOM 910 C C . ILE A 1 108 ? 11.835 17.629 -17.320 1.00 88.00 108 ILE A C 1
ATOM 912 O O . ILE A 1 108 ? 12.765 18.294 -17.777 1.00 88.00 108 ILE A O 1
ATOM 916 N N . ALA A 1 109 ? 11.218 17.967 -16.187 1.00 88.56 109 ALA A N 1
ATOM 917 C CA . ALA A 1 109 ? 11.573 19.186 -15.478 1.00 88.56 109 ALA A CA 1
ATOM 918 C C . ALA A 1 109 ? 12.975 19.095 -14.843 1.00 88.56 109 ALA A C 1
ATOM 920 O O . ALA A 1 109 ? 13.355 18.044 -14.307 1.00 88.56 109 ALA A O 1
ATOM 921 N N . PRO A 1 110 ? 13.737 20.207 -14.838 1.00 84.62 110 PRO A N 1
ATOM 922 C CA . PRO A 1 110 ? 14.907 20.341 -13.979 1.00 84.62 110 PRO A CA 1
ATOM 923 C C . PRO A 1 110 ? 14.518 20.060 -12.521 1.00 84.62 110 PRO A C 1
ATOM 925 O O . PRO A 1 110 ? 13.513 20.574 -12.040 1.00 84.62 110 PRO A O 1
ATOM 928 N N . GLY A 1 111 ? 15.291 19.225 -11.824 1.00 83.31 111 GLY A N 1
ATOM 929 C CA . GLY A 1 111 ? 14.999 18.838 -10.437 1.00 83.31 111 GLY A CA 1
ATOM 930 C C . GLY A 1 111 ? 14.128 17.586 -10.269 1.00 83.31 111 GLY A C 1
ATOM 931 O O . GLY A 1 111 ? 13.858 17.201 -9.136 1.00 83.31 111 GLY A O 1
ATOM 932 N N . ASN A 1 112 ? 13.738 16.901 -11.354 1.00 87.56 112 ASN A N 1
ATOM 933 C CA . ASN A 1 112 ? 13.194 15.543 -11.258 1.00 87.56 112 ASN A CA 1
ATOM 934 C C . ASN A 1 112 ? 14.197 14.631 -10.508 1.00 87.56 112 ASN A C 1
ATOM 936 O O . ASN A 1 112 ? 15.339 14.506 -10.965 1.00 87.56 112 ASN A O 1
ATOM 940 N N . PRO A 1 113 ? 13.802 13.945 -9.418 1.00 88.75 113 PRO A N 1
ATOM 941 C CA . PRO A 1 113 ? 14.686 13.070 -8.634 1.00 88.75 113 PRO A CA 1
ATOM 942 C C . PRO A 1 113 ? 15.254 11.909 -9.457 1.00 88.75 113 PRO A C 1
ATOM 944 O O . PRO A 1 113 ? 16.304 11.363 -9.134 1.00 88.75 113 PRO A O 1
ATOM 947 N N . TRP A 1 114 ? 14.572 11.527 -10.539 1.00 85.06 114 TRP A N 1
ATOM 948 C CA . TRP A 1 114 ? 14.994 10.455 -11.432 1.00 85.06 114 TRP A CA 1
ATOM 949 C C . TRP A 1 114 ? 15.929 10.947 -12.545 1.00 85.06 114 TRP A C 1
ATOM 951 O O . TRP A 1 114 ? 16.411 10.132 -13.337 1.00 85.06 114 TRP A O 1
ATOM 961 N N . GLY A 1 115 ? 16.178 12.258 -12.652 1.00 87.19 115 GLY A N 1
ATOM 962 C CA . GLY A 1 115 ? 16.986 12.859 -13.711 1.00 87.19 115 GLY A CA 1
ATOM 963 C C . GLY A 1 115 ? 16.571 12.376 -15.107 1.00 87.19 115 GLY A C 1
ATOM 964 O O . GLY A 1 115 ? 15.386 12.257 -15.421 1.00 87.19 115 GLY A O 1
ATOM 965 N N . ARG A 1 116 ? 17.551 12.012 -15.948 1.00 83.00 116 ARG A N 1
ATOM 966 C CA . ARG A 1 116 ? 17.274 11.461 -17.291 1.00 83.00 116 ARG A CA 1
ATOM 967 C C . ARG A 1 116 ? 16.498 10.143 -17.261 1.00 83.00 116 ARG A C 1
ATOM 969 O O . ARG A 1 116 ? 15.794 9.841 -18.220 1.00 83.00 116 ARG A O 1
ATOM 976 N N . SER A 1 117 ? 16.601 9.355 -16.191 1.00 82.69 117 SER A N 1
ATOM 977 C CA . SER A 1 117 ? 15.871 8.087 -16.080 1.00 82.69 117 SER A CA 1
ATOM 978 C C . SER A 1 117 ? 14.361 8.304 -16.040 1.00 82.69 117 SER A C 1
ATOM 980 O O . SER A 1 117 ? 13.628 7.462 -16.552 1.00 82.69 117 SER A O 1
ATOM 982 N N . GLY A 1 118 ? 13.889 9.431 -15.495 1.00 84.69 118 GLY A N 1
ATOM 983 C CA . GLY A 1 118 ? 12.468 9.780 -15.506 1.00 84.69 118 GLY A CA 1
ATOM 984 C C . GLY A 1 118 ? 11.932 9.995 -16.920 1.00 84.69 118 GLY A C 1
ATOM 985 O O . GLY A 1 118 ? 10.904 9.422 -17.273 1.00 84.69 118 GLY A O 1
ATOM 986 N N . PHE A 1 119 ? 12.679 10.722 -17.759 1.00 85.00 119 PHE A N 1
ATOM 987 C CA . PHE A 1 119 ? 12.349 10.885 -19.178 1.00 85.00 119 PHE A CA 1
ATOM 988 C C . PHE A 1 119 ? 12.222 9.534 -19.886 1.00 85.00 119 PHE A C 1
ATOM 990 O O . PHE A 1 119 ? 11.224 9.270 -20.553 1.00 85.00 119 PHE A O 1
ATOM 997 N N . TRP A 1 120 ? 13.206 8.648 -19.703 1.00 84.81 120 TRP A N 1
ATOM 998 C CA . TRP A 1 120 ? 13.179 7.331 -20.335 1.00 84.81 120 TRP A CA 1
ATOM 999 C C . TRP A 1 120 ? 12.008 6.475 -19.868 1.00 84.81 120 TRP A C 1
ATOM 1001 O O . TRP A 1 120 ? 11.358 5.856 -20.702 1.00 84.81 120 TRP A O 1
ATOM 1011 N N . ARG A 1 121 ? 11.712 6.478 -18.565 1.00 81.94 121 ARG A N 1
ATOM 1012 C CA . ARG A 1 121 ? 10.594 5.714 -18.000 1.00 81.94 121 ARG A CA 1
ATOM 1013 C C . ARG A 1 121 ? 9.235 6.184 -18.508 1.00 81.94 121 ARG A C 1
ATOM 1015 O O . ARG A 1 121 ? 8.349 5.356 -18.661 1.00 81.94 121 ARG A O 1
ATOM 1022 N N . TYR A 1 122 ? 9.082 7.484 -18.756 1.00 84.62 122 TYR A N 1
ATOM 1023 C CA . TYR A 1 122 ? 7.813 8.065 -19.190 1.00 84.62 122 TYR A CA 1
ATOM 1024 C C . TYR A 1 122 ? 7.592 7.947 -20.705 1.00 84.62 122 TYR A C 1
ATOM 1026 O O . TYR A 1 122 ? 6.515 7.563 -21.146 1.00 84.62 122 TYR A O 1
ATOM 1034 N N . TYR A 1 123 ? 8.612 8.255 -21.513 1.00 85.31 123 TYR A N 1
ATOM 1035 C CA . TYR A 1 123 ? 8.477 8.355 -22.974 1.00 85.31 123 TYR A CA 1
ATOM 1036 C C . TYR A 1 123 ? 8.880 7.094 -23.740 1.00 85.31 123 TYR A C 1
ATOM 1038 O O . TYR A 1 123 ? 8.854 7.092 -24.970 1.00 85.31 123 TYR A O 1
ATOM 1046 N N . ARG A 1 124 ? 9.287 6.019 -23.058 1.00 82.94 124 ARG A N 1
ATOM 1047 C CA . ARG A 1 124 ? 9.620 4.758 -23.724 1.00 82.94 124 ARG A CA 1
ATOM 1048 C C . ARG A 1 124 ? 8.715 3.634 -23.270 1.00 82.94 124 ARG A C 1
ATOM 1050 O O . ARG A 1 124 ? 8.381 3.502 -22.099 1.00 82.94 124 ARG A O 1
ATOM 1057 N N . GLN A 1 125 ? 8.403 2.772 -24.226 1.00 77.69 125 GLN A N 1
ATOM 1058 C CA . GLN A 1 125 ? 7.772 1.498 -23.954 1.00 77.69 125 GLN A CA 1
ATOM 1059 C C . GLN A 1 125 ? 8.844 0.431 -23.750 1.00 77.69 125 GLN A C 1
ATOM 1061 O O . GLN A 1 125 ? 9.797 0.324 -24.529 1.00 77.69 125 GLN A O 1
ATOM 1066 N N . TYR A 1 126 ? 8.666 -0.361 -22.702 1.00 77.25 126 TYR A N 1
ATOM 1067 C CA . TYR A 1 126 ? 9.565 -1.440 -22.337 1.00 77.25 126 TYR A CA 1
ATOM 1068 C C . TYR A 1 126 ? 8.887 -2.771 -22.626 1.00 77.25 126 TYR A C 1
ATOM 1070 O O . TYR A 1 126 ? 7.736 -2.978 -22.248 1.00 77.25 126 TYR A O 1
ATOM 1078 N N . TYR A 1 127 ? 9.613 -3.673 -23.280 1.00 75.94 127 TYR A N 1
ATOM 1079 C CA . TYR A 1 127 ? 9.141 -5.028 -23.538 1.00 75.94 127 TYR A CA 1
ATOM 1080 C C . TYR A 1 127 ? 10.013 -6.023 -22.776 1.00 75.94 127 TYR A C 1
ATOM 1082 O O . TYR A 1 127 ? 11.244 -5.963 -22.901 1.00 75.94 127 TYR A O 1
ATOM 1090 N N . PRO A 1 128 ? 9.410 -6.935 -21.993 1.00 71.56 128 PRO A N 1
ATOM 1091 C CA . PRO A 1 128 ? 10.157 -8.018 -21.383 1.00 71.56 128 PRO A CA 1
ATOM 1092 C C . PRO A 1 128 ? 10.659 -8.953 -22.483 1.00 71.56 128 PRO A C 1
ATOM 1094 O O . PRO A 1 128 ? 9.884 -9.410 -23.323 1.00 71.56 128 PRO A O 1
ATOM 1097 N N . LEU A 1 129 ? 11.956 -9.257 -22.478 1.00 75.69 129 LEU A N 1
ATOM 1098 C CA . LEU A 1 129 ? 12.483 -10.327 -23.321 1.00 75.69 129 LEU A CA 1
ATOM 1099 C C . LEU A 1 129 ? 12.471 -11.661 -22.587 1.00 75.69 129 LEU A C 1
ATOM 1101 O O . LEU A 1 129 ? 12.695 -11.732 -21.376 1.00 75.69 129 LEU A O 1
ATOM 1105 N N . SER A 1 130 ? 12.274 -12.738 -23.348 1.00 76.69 130 SER A N 1
ATOM 1106 C CA . SER A 1 130 ? 12.471 -14.083 -22.819 1.00 76.69 130 SER A CA 1
ATOM 1107 C C . SER A 1 130 ? 13.926 -14.267 -22.379 1.00 76.69 130 SER A C 1
ATOM 1109 O O . SER A 1 130 ? 14.855 -13.679 -22.941 1.00 76.69 130 SER A O 1
ATOM 1111 N N . SER A 1 131 ? 14.138 -15.101 -21.363 1.00 73.69 131 SER A N 1
ATOM 1112 C CA . SER A 1 131 ? 15.459 -15.318 -20.759 1.00 73.69 131 SER A CA 1
ATOM 1113 C C . SER A 1 131 ? 16.507 -15.799 -21.770 1.00 73.69 131 SER A C 1
ATOM 1115 O O . SER A 1 131 ? 17.666 -15.390 -21.703 1.00 73.69 131 SER A O 1
ATOM 1117 N N . LEU A 1 132 ? 16.101 -16.628 -22.736 1.00 74.50 132 LEU A N 1
ATOM 1118 C CA . LEU A 1 132 ? 16.945 -17.092 -23.839 1.00 74.50 132 LEU A CA 1
ATOM 1119 C C . LEU A 1 132 ? 17.386 -15.940 -24.741 1.00 74.50 132 LEU A C 1
ATOM 1121 O O . LEU A 1 132 ? 18.581 -15.794 -25.001 1.00 74.50 132 LEU A O 1
ATOM 1125 N N . VAL A 1 133 ? 16.442 -15.102 -25.176 1.00 76.19 133 VAL A N 1
ATOM 1126 C CA . VAL A 1 133 ? 16.757 -13.961 -26.041 1.00 76.19 133 VAL A CA 1
ATOM 1127 C C . VAL A 1 133 ? 17.624 -12.964 -25.285 1.00 76.19 133 VAL A C 1
ATOM 1129 O O . VAL A 1 133 ? 18.622 -12.507 -25.833 1.00 76.19 133 VAL A O 1
ATOM 1132 N N . SER A 1 134 ? 17.334 -12.690 -24.010 1.00 72.81 134 SER A N 1
ATOM 1133 C CA . SER A 1 134 ? 18.151 -11.740 -23.259 1.00 72.81 134 SER A CA 1
ATOM 1134 C C . SER A 1 134 ? 19.602 -12.192 -23.110 1.00 72.81 134 SER A C 1
ATOM 1136 O O . SER A 1 134 ? 20.507 -11.412 -23.376 1.00 72.81 134 SER A O 1
ATOM 1138 N N . LYS A 1 135 ? 19.855 -13.474 -22.809 1.00 74.38 135 LYS A N 1
ATOM 1139 C CA . LYS A 1 135 ? 21.227 -14.011 -22.726 1.00 74.38 135 LYS A CA 1
ATOM 1140 C C . LYS A 1 135 ? 21.994 -13.859 -24.040 1.00 74.38 135 LYS A C 1
ATOM 1142 O O . LYS A 1 135 ? 23.189 -13.560 -24.033 1.00 74.38 135 LYS A O 1
ATOM 1147 N N . VAL A 1 136 ? 21.319 -14.080 -25.170 1.00 76.94 136 VAL A N 1
ATOM 1148 C CA . VAL A 1 136 ? 21.915 -13.900 -26.500 1.00 76.94 136 VAL A CA 1
ATOM 1149 C C . VAL A 1 136 ? 22.230 -12.429 -26.739 1.00 76.94 136 VAL A C 1
ATOM 1151 O O . VAL A 1 136 ? 23.354 -12.099 -27.119 1.00 76.94 136 VAL A O 1
ATOM 1154 N N . VAL A 1 137 ? 21.278 -11.535 -26.478 1.00 75.19 137 VAL A N 1
ATOM 1155 C CA . VAL A 1 137 ? 21.474 -10.114 -26.753 1.00 75.19 137 VAL A CA 1
ATOM 1156 C C . VAL A 1 137 ? 22.491 -9.485 -25.796 1.00 75.19 137 VAL A C 1
ATOM 1158 O O . VAL A 1 137 ? 23.338 -8.719 -26.245 1.00 75.19 137 VAL A O 1
ATOM 1161 N N . GLU A 1 138 ? 22.513 -9.862 -24.517 1.00 70.75 138 GLU A N 1
ATOM 1162 C CA . GLU A 1 138 ? 23.559 -9.453 -23.572 1.00 70.75 138 GLU A CA 1
ATOM 1163 C C . GLU A 1 138 ? 24.955 -9.858 -24.056 1.00 70.75 138 GLU A C 1
ATOM 1165 O O . GLU A 1 138 ? 25.887 -9.057 -23.986 1.00 70.75 138 GLU A O 1
ATOM 1170 N N . ARG A 1 139 ? 25.117 -11.076 -24.592 1.00 68.56 139 ARG A N 1
ATOM 1171 C CA . ARG A 1 139 ? 26.398 -11.550 -25.138 1.00 68.56 139 ARG A CA 1
ATOM 1172 C C . ARG A 1 139 ? 26.835 -10.734 -26.362 1.00 68.56 139 ARG A C 1
ATOM 1174 O O . ARG A 1 139 ? 28.006 -10.364 -26.477 1.00 68.56 139 ARG A O 1
ATOM 1181 N N . VAL A 1 140 ? 25.902 -10.419 -27.259 1.00 70.69 140 VAL A N 1
ATOM 1182 C CA . VAL A 1 140 ? 26.162 -9.600 -28.456 1.00 70.69 140 VAL A CA 1
ATOM 1183 C C . VAL A 1 140 ? 26.478 -8.147 -28.087 1.00 70.69 140 VAL A C 1
ATOM 1185 O O . VAL A 1 140 ? 27.403 -7.552 -28.634 1.00 70.69 140 VAL A O 1
ATOM 1188 N N . LEU A 1 141 ? 25.759 -7.564 -27.129 1.00 66.31 141 LEU A N 1
ATOM 1189 C CA . LEU A 1 141 ? 26.001 -6.188 -26.702 1.00 66.31 141 LEU A CA 1
ATOM 1190 C C . LEU A 1 141 ? 27.297 -6.058 -25.903 1.00 66.31 141 LEU A C 1
ATOM 1192 O O . LEU A 1 141 ? 28.062 -5.137 -26.168 1.00 66.31 141 LEU A O 1
ATOM 1196 N N . ARG A 1 142 ? 27.615 -6.997 -25.002 1.00 59.25 142 ARG A N 1
ATOM 1197 C CA . ARG A 1 142 ? 28.896 -6.999 -24.270 1.00 59.25 142 ARG A CA 1
ATOM 1198 C C . ARG A 1 142 ? 30.100 -7.090 -25.209 1.00 59.25 142 ARG A C 1
ATOM 1200 O O . ARG A 1 142 ? 31.069 -6.368 -25.011 1.00 59.25 142 ARG A O 1
ATOM 1207 N N . SER A 1 143 ? 30.031 -7.926 -26.247 1.00 54.50 143 SER A N 1
ATOM 1208 C CA . SER A 1 143 ? 31.121 -8.049 -27.232 1.00 54.50 143 SER A CA 1
ATOM 1209 C C . SER A 1 143 ? 31.312 -6.783 -28.076 1.00 54.50 143 SER A C 1
ATOM 1211 O O . SER A 1 143 ? 32.445 -6.440 -28.403 1.00 54.50 143 SER A O 1
ATOM 1213 N N . ARG A 1 144 ? 30.235 -6.036 -28.359 1.00 46.50 144 ARG A N 1
ATOM 1214 C CA . ARG A 1 144 ? 30.305 -4.748 -29.070 1.00 46.50 144 ARG A CA 1
ATOM 1215 C C . ARG A 1 144 ? 30.694 -3.565 -28.180 1.00 46.50 144 ARG A C 1
ATOM 1217 O O . ARG A 1 144 ? 31.409 -2.688 -28.649 1.00 46.50 144 ARG A O 1
ATOM 1224 N N . PHE A 1 145 ? 30.306 -3.551 -26.903 1.00 45.38 145 PHE A N 1
ATOM 1225 C CA . PHE A 1 145 ? 30.729 -2.520 -25.941 1.00 45.38 145 PHE A CA 1
ATOM 1226 C C . PHE A 1 145 ? 32.237 -2.562 -25.655 1.00 45.38 145 PHE A C 1
ATOM 1228 O O . PHE A 1 145 ? 32.833 -1.517 -25.425 1.00 45.38 145 PHE 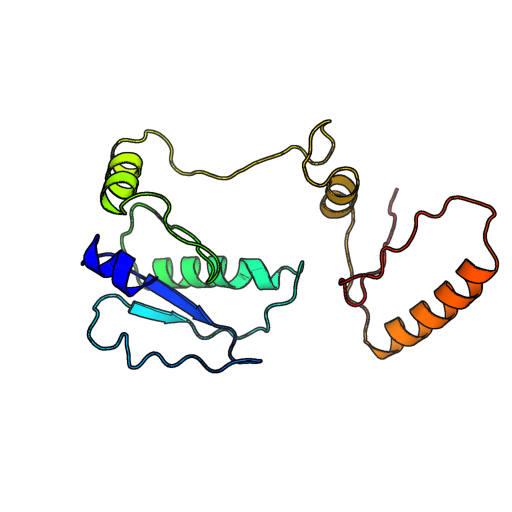A O 1
ATOM 1235 N N . ILE A 1 146 ? 32.878 -3.734 -25.745 1.00 45.91 146 ILE A N 1
ATOM 1236 C CA . ILE A 1 146 ? 34.347 -3.847 -25.673 1.00 45.91 146 ILE A CA 1
ATOM 1237 C C . ILE A 1 146 ? 35.025 -3.215 -26.909 1.00 45.91 146 ILE A C 1
ATOM 1239 O O . ILE A 1 146 ? 36.172 -2.788 -26.825 1.00 45.91 146 ILE A O 1
ATOM 1243 N N . GLN A 1 147 ? 34.324 -3.102 -28.045 1.00 39.50 147 GLN A N 1
ATOM 1244 C CA . GLN A 1 147 ? 34.869 -2.556 -29.297 1.00 39.50 147 GLN A CA 1
ATOM 1245 C C . GLN A 1 147 ? 34.499 -1.086 -29.564 1.00 39.50 147 GLN A C 1
ATOM 1247 O O . GLN A 1 147 ? 35.167 -0.431 -30.361 1.00 39.50 147 GLN A O 1
ATOM 1252 N N . ALA A 1 148 ? 33.470 -0.542 -28.910 1.00 38.12 148 ALA A N 1
ATOM 1253 C CA . ALA A 1 148 ? 32.918 0.777 -29.215 1.00 38.12 148 ALA A CA 1
ATOM 1254 C C . ALA A 1 148 ? 33.157 1.800 -28.087 1.00 38.12 148 ALA A C 1
ATOM 1256 O O . ALA A 1 148 ? 32.233 2.199 -27.388 1.00 38.12 148 ALA A O 1
ATOM 1257 N N . ASN A 1 149 ? 34.396 2.290 -27.973 1.00 39.59 149 ASN A N 1
ATOM 1258 C CA . ASN A 1 149 ? 34.711 3.587 -27.343 1.00 39.59 149 ASN A CA 1
ATOM 1259 C C . ASN A 1 149 ? 34.558 4.766 -28.334 1.00 39.59 149 ASN A C 1
ATOM 1261 O O . ASN A 1 149 ? 35.158 5.824 -28.170 1.00 39.59 149 ASN A O 1
ATOM 1265 N N . LEU A 1 150 ? 33.765 4.592 -29.394 1.00 35.47 150 LEU A N 1
ATOM 1266 C CA . LEU A 1 150 ? 33.522 5.590 -30.431 1.00 35.47 150 LEU A CA 1
ATOM 1267 C C . LEU A 1 150 ? 32.012 5.613 -30.718 1.00 35.47 150 LEU A C 1
ATOM 1269 O O . LEU A 1 150 ? 31.486 4.665 -31.293 1.00 35.47 150 LEU A O 1
ATOM 1273 N N . LEU A 1 151 ? 31.358 6.714 -30.322 1.00 29.33 151 LEU A N 1
ATOM 1274 C CA . LEU A 1 151 ? 29.924 7.076 -30.400 1.00 29.33 151 LEU A CA 1
ATOM 1275 C C . LEU A 1 151 ? 29.091 6.833 -29.117 1.00 29.33 151 LEU A C 1
ATOM 1277 O O . LEU A 1 151 ? 29.090 5.734 -28.565 1.00 29.33 151 LEU A O 1
ATOM 1281 N N . PRO A 1 152 ? 28.331 7.844 -28.638 1.00 32.75 152 PRO A N 1
ATOM 1282 C CA . PRO A 1 152 ? 27.651 7.805 -27.350 1.00 32.75 152 PRO A CA 1
ATOM 1283 C C . PRO A 1 152 ? 26.285 7.119 -27.478 1.00 32.75 152 PRO A C 1
ATOM 1285 O O . PRO A 1 152 ? 25.239 7.758 -27.381 1.00 32.75 152 PRO A O 1
ATOM 1288 N N . LEU A 1 153 ? 26.267 5.802 -27.664 1.00 37.25 153 LEU A N 1
ATOM 1289 C CA . LEU A 1 153 ? 25.109 5.025 -27.228 1.00 37.25 153 LEU A CA 1
ATOM 1290 C C . LEU A 1 153 ? 25.232 4.883 -25.709 1.00 37.25 153 LEU A C 1
ATOM 1292 O O . LEU A 1 153 ? 26.142 4.227 -25.208 1.00 37.25 153 LEU A O 1
ATOM 1296 N N . GLN A 1 154 ? 24.375 5.608 -24.984 1.00 42.19 154 GLN A N 1
ATOM 1297 C CA . GLN A 1 154 ? 24.442 5.723 -23.526 1.00 42.19 154 GLN A CA 1
ATOM 1298 C C . GLN A 1 154 ? 24.481 4.338 -22.855 1.00 42.19 154 GLN A C 1
ATOM 1300 O O . GLN A 1 154 ? 23.803 3.419 -23.323 1.00 42.19 154 GLN A O 1
ATOM 1305 N N . PRO A 1 155 ? 25.261 4.185 -21.768 1.00 34.09 155 PRO A N 1
ATOM 1306 C CA . PRO A 1 155 ? 25.502 2.896 -21.142 1.00 34.09 155 PRO A CA 1
ATOM 1307 C C . PRO A 1 155 ? 24.183 2.251 -20.731 1.00 34.09 155 PRO A C 1
ATOM 1309 O O . PRO A 1 155 ? 23.360 2.842 -20.030 1.00 34.09 155 PRO A O 1
ATOM 1312 N N . ILE A 1 156 ? 24.006 1.008 -21.166 1.00 42.22 156 ILE A N 1
ATOM 1313 C CA . ILE A 1 156 ? 22.993 0.115 -20.626 1.00 42.22 156 ILE A CA 1
ATOM 1314 C C . ILE A 1 156 ? 23.389 -0.091 -19.167 1.00 42.22 156 ILE A C 1
ATOM 1316 O O . ILE A 1 156 ? 24.352 -0.799 -18.875 1.00 42.22 156 ILE A O 1
ATOM 1320 N N . HIS A 1 157 ? 22.694 0.582 -18.252 1.00 31.44 157 HIS A N 1
ATOM 1321 C CA . HIS A 1 157 ? 22.906 0.404 -16.823 1.00 31.44 157 HIS A CA 1
ATOM 1322 C C . HIS A 1 157 ? 22.348 -0.972 -16.429 1.00 31.44 157 HIS A C 1
ATOM 1324 O O . HIS A 1 157 ? 21.222 -1.108 -15.956 1.00 31.44 157 HIS A O 1
ATOM 1330 N N . LEU A 1 158 ? 23.137 -2.020 -16.681 1.00 37.56 158 LEU A N 1
ATOM 1331 C CA . LEU A 1 158 ? 22.887 -3.391 -16.244 1.00 37.56 158 LEU A CA 1
ATOM 1332 C C . LEU A 1 158 ? 23.236 -3.505 -14.759 1.00 37.56 158 LEU A C 1
ATOM 1334 O O . LEU A 1 158 ? 24.202 -4.150 -14.366 1.00 37.56 158 LEU A O 1
ATOM 1338 N N . SER A 1 159 ? 22.451 -2.845 -13.919 1.00 30.20 159 SER A N 1
ATOM 1339 C CA . SER A 1 159 ? 22.410 -3.151 -12.494 1.00 30.20 159 SER A CA 1
ATOM 1340 C C . SER A 1 159 ? 20.955 -3.128 -12.045 1.00 30.20 159 SER A C 1
ATOM 1342 O O . SER A 1 159 ? 20.380 -2.070 -11.797 1.00 30.20 159 SER A O 1
ATOM 1344 N N . GLY A 1 160 ? 20.352 -4.316 -11.978 1.00 32.78 160 GLY A N 1
ATOM 1345 C CA . GLY A 1 160 ? 19.079 -4.540 -11.290 1.00 32.78 160 GLY A CA 1
ATOM 1346 C C . GLY A 1 160 ? 17.800 -4.465 -12.128 1.00 32.78 160 GLY A C 1
ATOM 1347 O O . GLY A 1 160 ? 16.723 -4.553 -11.546 1.00 32.78 160 GLY A O 1
ATOM 1348 N N . PHE A 1 161 ? 17.884 -4.344 -13.455 1.00 37.75 161 PHE A N 1
ATOM 1349 C CA . PHE A 1 161 ? 16.737 -4.513 -14.352 1.00 37.75 161 PHE A CA 1
ATOM 1350 C C . PHE A 1 161 ? 16.961 -5.750 -15.212 1.00 37.75 161 PHE A C 1
ATOM 1352 O O . PHE A 1 161 ? 17.696 -5.704 -16.195 1.00 37.75 161 PHE A O 1
ATOM 1359 N N . GLU A 1 162 ? 16.346 -6.868 -14.837 1.00 37.72 162 GLU A N 1
ATOM 1360 C CA . GLU A 1 162 ? 16.298 -8.033 -15.714 1.00 37.72 162 GLU A CA 1
ATOM 1361 C C . GLU A 1 162 ? 15.529 -7.679 -16.999 1.00 37.72 162 GLU A C 1
ATOM 1363 O O . GLU A 1 162 ? 14.294 -7.617 -17.018 1.00 37.72 162 GLU A O 1
ATOM 1368 N N . ASN A 1 163 ? 16.313 -7.498 -18.067 1.00 39.84 163 ASN A N 1
ATOM 1369 C CA . ASN A 1 163 ? 15.979 -7.741 -19.470 1.00 39.84 163 ASN A CA 1
ATOM 1370 C C . ASN A 1 163 ? 14.866 -6.870 -20.066 1.00 39.84 163 ASN A C 1
ATOM 1372 O O . ASN A 1 163 ? 13.839 -7.388 -20.510 1.00 39.84 163 ASN A O 1
ATOM 1376 N N . LEU A 1 164 ? 15.091 -5.556 -20.134 1.00 40.47 164 LEU A N 1
ATOM 1377 C CA . LEU A 1 164 ? 14.244 -4.644 -20.904 1.00 40.47 164 LEU A CA 1
ATOM 1378 C C . LEU A 1 164 ? 15.037 -4.021 -22.055 1.00 40.47 164 LEU A C 1
ATOM 1380 O O . LEU A 1 164 ? 16.128 -3.490 -21.855 1.00 40.47 164 LEU A O 1
ATOM 1384 N N . PHE A 1 165 ? 14.467 -4.079 -23.258 1.00 45.19 165 PHE A N 1
ATOM 1385 C CA . PHE A 1 165 ? 15.034 -3.475 -24.462 1.00 45.19 165 PHE A CA 1
ATOM 1386 C C . PHE A 1 165 ? 14.260 -2.231 -24.869 1.00 45.19 165 PHE A C 1
ATOM 1388 O O . PHE A 1 165 ? 13.045 -2.146 -24.698 1.00 45.19 165 PHE A O 1
ATOM 1395 N N . PHE A 1 166 ? 14.988 -1.263 -25.416 1.00 43.12 166 PHE A N 1
ATOM 1396 C CA . PHE A 1 166 ? 14.444 0.011 -25.853 1.00 43.12 166 PHE A CA 1
ATOM 1397 C C . PHE A 1 166 ? 14.014 -0.050 -27.320 1.00 43.12 166 PHE A C 1
ATOM 1399 O O . PHE A 1 166 ? 14.824 -0.390 -28.178 1.00 43.12 166 PHE A O 1
ATOM 1406 N N . ASN A 1 167 ? 12.786 0.374 -27.620 1.00 36.00 167 ASN A N 1
ATOM 1407 C CA . ASN A 1 167 ? 12.385 0.742 -28.976 1.00 36.00 167 ASN A CA 1
ATOM 1408 C C . ASN A 1 167 ? 12.239 2.273 -29.047 1.00 36.00 167 ASN A C 1
ATOM 1410 O O . ASN A 1 167 ? 11.588 2.867 -28.188 1.00 36.00 167 ASN A O 1
ATOM 1414 N N . GLN A 1 168 ? 12.898 2.921 -30.009 1.00 35.56 168 GLN A N 1
ATOM 1415 C CA . GLN A 1 168 ? 12.692 4.339 -30.320 1.00 35.56 168 GLN A CA 1
ATOM 1416 C C . GLN A 1 168 ? 11.673 4.401 -31.458 1.00 35.56 168 GLN A C 1
ATOM 1418 O O . GLN A 1 168 ? 11.988 4.009 -32.578 1.00 35.56 168 GLN A O 1
ATOM 1423 N N . LYS A 1 169 ? 10.462 4.889 -31.184 1.00 34.72 169 LYS A N 1
ATOM 1424 C CA . LYS A 1 169 ? 9.628 5.480 -32.234 1.00 34.72 169 LYS A CA 1
ATOM 1425 C C . LYS A 1 169 ? 9.724 6.996 -32.093 1.00 34.72 169 LYS A C 1
ATOM 1427 O O . LYS A 1 169 ? 9.651 7.494 -30.973 1.00 34.72 169 LYS A O 1
ATOM 1432 N N . TYR A 1 170 ? 10.017 7.618 -33.232 1.00 40.50 170 TYR A N 1
ATOM 1433 C CA . TYR A 1 170 ? 10.347 9.025 -33.461 1.00 40.50 170 TYR A CA 1
ATOM 1434 C C . TYR A 1 170 ? 9.378 10.008 -32.813 1.00 40.50 170 TYR A C 1
ATOM 1436 O O . TYR A 1 170 ? 8.158 9.737 -32.877 1.00 40.50 170 TYR A O 1
#